Protein AF-A0A4D4KSF6-F1 (afdb_monomer_lite)

pLDDT: mean 94.49, std 6.07, range [53.28, 98.62]

Organism: Streptomyces violaceusniger (NCBI:txid68280)

Secondary structure (DSSP, 8-state):
--S-EEEEEEEEES-HHHHHHHHHHTTPEE-STTEEEETTTEEEEEEEE-SS-EEEEEEEEESSHHHHHHHHHHHHHTT--EEEETTEEEEEETTTTEEEEEEE---

Foldseek 3Di:
DLWDDFQAWEKAAACLPVVLVVVVVVPWDDDPQQFTQDPPRGTHYGYDHDPHTATQETETEGADLVSLVVVCVVCVVVVWDWDDDPQKIWTADPVRNYIYIYHHDHD

InterPro domains:
  IPR029068 Glyoxalase/Bleomycin resistance protein/Dihydroxybiphenyl dioxygenase [G3DSA:3.10.180.10] (2-100)
  IPR029068 Glyoxalase/Bleomycin resistance protein/Dihydroxybiphenyl dioxygenase [SSF54593] (1-87)

Structure (mmCIF, N/CA/C/O backbone):
data_AF-A0A4D4KSF6-F1
#
_entry.id   AF-A0A4D4KSF6-F1
#
loop_
_atom_site.group_PDB
_atom_site.id
_atom_site.type_symbol
_atom_site.label_atom_id
_atom_site.label_alt_id
_atom_site.label_comp_id
_atom_site.label_asym_id
_atom_site.label_entity_id
_atom_site.label_seq_id
_atom_site.pdbx_PDB_ins_code
_atom_site.Cartn_x
_atom_site.Cartn_y
_atom_site.Cartn_z
_atom_site.occupancy
_atom_site.B_iso_or_equiv
_atom_site.auth_seq_id
_atom_site.auth_comp_id
_atom_site.auth_asym_id
_atom_site.auth_atom_id
_atom_site.pdbx_PDB_model_num
ATOM 1 N N . MET A 1 1 ? -9.140 16.267 4.700 1.00 53.28 1 MET A N 1
ATOM 2 C CA . MET A 1 1 ? -10.006 15.190 4.171 1.00 53.28 1 MET A CA 1
ATOM 3 C C . MET A 1 1 ? -9.498 13.880 4.747 1.00 53.28 1 MET A C 1
ATOM 5 O O . MET A 1 1 ? -8.329 13.589 4.571 1.00 53.28 1 MET A O 1
ATOM 9 N N . ALA A 1 2 ? -10.342 13.086 5.413 1.00 79.31 2 ALA A N 1
ATOM 10 C CA . ALA A 1 2 ? -9.854 11.931 6.182 1.00 79.31 2 ALA A CA 1
ATOM 11 C C . ALA A 1 2 ? -9.095 10.878 5.346 1.00 79.31 2 ALA A C 1
ATOM 13 O O . ALA A 1 2 ? -8.208 10.220 5.866 1.00 79.31 2 ALA A O 1
ATOM 14 N N . LEU A 1 3 ? -9.424 10.724 4.059 1.00 90.06 3 LEU A N 1
ATOM 15 C CA . LEU A 1 3 ? -8.699 9.901 3.085 1.00 90.06 3 LEU A CA 1
ATOM 16 C C . LEU A 1 3 ? -8.468 10.770 1.849 1.00 90.06 3 LEU A C 1
ATOM 18 O O . LEU A 1 3 ? -9.450 11.222 1.253 1.00 90.06 3 LEU A O 1
ATOM 22 N N . HIS A 1 4 ? -7.215 11.042 1.487 1.00 89.31 4 HIS A N 1
ATOM 23 C CA . HIS A 1 4 ? -6.927 12.098 0.506 1.00 89.31 4 HIS A CA 1
ATOM 24 C C . HIS A 1 4 ? -6.062 11.666 -0.686 1.00 89.31 4 HIS A C 1
ATOM 26 O O . HIS A 1 4 ? -6.096 12.335 -1.718 1.00 89.31 4 HIS A O 1
ATOM 32 N N . ARG A 1 5 ? -5.303 10.565 -0.598 1.00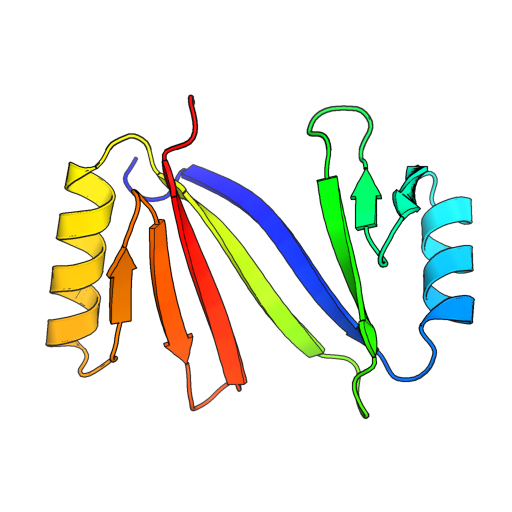 89.88 5 ARG A N 1
ATOM 33 C CA . ARG A 1 5 ? -4.401 10.135 -1.684 1.00 89.88 5 ARG A CA 1
ATOM 34 C C . ARG A 1 5 ? -4.232 8.624 -1.720 1.00 89.88 5 ARG A C 1
ATOM 36 O O . ARG A 1 5 ? -3.953 8.016 -0.700 1.00 89.88 5 ARG A O 1
ATOM 43 N N . LEU A 1 6 ? -4.311 8.022 -2.904 1.00 94.31 6 LEU A N 1
ATOM 44 C CA . LEU A 1 6 ? -3.785 6.675 -3.131 1.00 94.31 6 LEU A CA 1
ATOM 45 C C . LEU A 1 6 ? -2.250 6.757 -3.157 1.00 94.31 6 LEU A C 1
ATOM 47 O O . LEU A 1 6 ? -1.697 7.358 -4.079 1.00 94.31 6 LEU A O 1
ATOM 51 N N . THR A 1 7 ? -1.566 6.214 -2.147 1.00 94.62 7 THR A N 1
ATOM 52 C CA . THR A 1 7 ? -0.096 6.295 -2.053 1.00 94.62 7 THR A CA 1
ATOM 53 C C . THR A 1 7 ? 0.557 5.199 -2.882 1.00 94.62 7 THR A C 1
ATOM 55 O O . THR A 1 7 ? 1.447 5.480 -3.681 1.00 94.62 7 THR A O 1
ATOM 58 N N . SER A 1 8 ? 0.065 3.964 -2.770 1.00 97.12 8 SER A N 1
ATOM 59 C CA . SER A 1 8 ? 0.509 2.849 -3.607 1.00 97.12 8 SER A CA 1
ATOM 60 C C . SER A 1 8 ? -0.498 1.700 -3.663 1.00 97.12 8 SER A C 1
ATOM 62 O O . SER A 1 8 ? -1.416 1.601 -2.845 1.00 97.12 8 SER A O 1
ATOM 64 N N . ILE A 1 9 ? -0.300 0.801 -4.628 1.00 97.88 9 ILE A N 1
ATOM 65 C CA . ILE A 1 9 ? -0.986 -0.490 -4.710 1.00 97.88 9 ILE A CA 1
ATOM 66 C C . ILE A 1 9 ? 0.014 -1.635 -4.858 1.00 97.88 9 ILE A C 1
ATOM 68 O O . ILE A 1 9 ? 1.059 -1.493 -5.492 1.00 97.88 9 ILE A O 1
ATOM 72 N N . THR A 1 10 ? -0.342 -2.801 -4.323 1.00 98.62 10 THR A N 1
ATOM 73 C CA . THR A 1 10 ? 0.327 -4.070 -4.627 1.00 98.62 10 THR A CA 1
ATOM 74 C C . THR A 1 10 ? -0.600 -4.948 -5.451 1.00 98.62 10 THR A C 1
ATOM 76 O O . THR A 1 10 ? -1.683 -5.322 -4.996 1.00 98.62 10 THR A O 1
ATOM 79 N N . MET A 1 11 ? -0.155 -5.310 -6.650 1.00 98.50 11 MET A N 1
ATOM 80 C CA . MET A 1 11 ? -0.850 -6.214 -7.556 1.00 98.50 11 MET A CA 1
ATOM 81 C C . MET A 1 11 ? -0.213 -7.600 -7.492 1.00 98.50 11 MET A C 1
ATOM 83 O O . MET A 1 11 ? 0.986 -7.765 -7.713 1.00 98.50 11 MET A O 1
ATOM 87 N N . GLY A 1 12 ? -1.034 -8.603 -7.201 1.00 98.38 12 GLY A N 1
ATOM 88 C CA . GLY A 1 12 ? -0.673 -10.006 -7.331 1.00 98.38 12 GLY A CA 1
ATOM 89 C C . GLY A 1 12 ? -0.894 -10.462 -8.767 1.00 98.38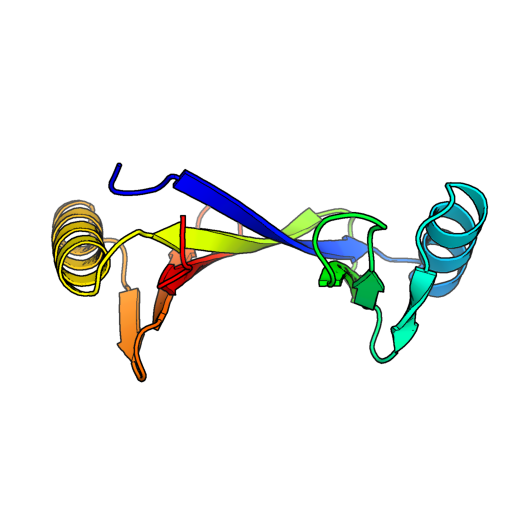 12 GLY A C 1
ATOM 90 O O . GLY A 1 12 ? -1.966 -10.205 -9.312 1.00 98.38 12 GLY A O 1
ATOM 91 N N . VAL A 1 13 ? 0.090 -11.124 -9.378 1.00 98.56 13 VAL A N 1
ATOM 92 C CA . VAL A 1 13 ? 0.011 -11.661 -10.748 1.00 98.56 13 VAL A CA 1
ATOM 93 C C . VAL A 1 13 ? 0.749 -13.004 -10.861 1.00 98.56 13 VAL A C 1
ATOM 95 O O . VAL A 1 13 ? 1.717 -13.216 -10.127 1.00 98.56 13 VAL A O 1
ATOM 98 N N . PRO A 1 14 ? 0.359 -13.900 -11.789 1.00 98.31 14 PRO A N 1
ATOM 99 C CA . PRO A 1 14 ? 1.052 -15.180 -11.965 1.00 98.31 14 PRO A CA 1
ATOM 100 C C . PRO A 1 14 ? 2.437 -15.012 -12.609 1.00 98.31 14 PRO A C 1
ATOM 102 O O . PRO A 1 14 ? 3.404 -15.624 -12.168 1.00 98.31 14 PRO A O 1
ATOM 105 N N . ASN A 1 15 ? 2.562 -14.119 -13.597 1.00 97.50 15 ASN A N 1
ATOM 106 C CA . ASN A 1 15 ? 3.795 -13.907 -14.359 1.00 97.50 15 ASN A CA 1
ATOM 107 C C . ASN A 1 15 ? 4.440 -12.568 -13.969 1.00 97.50 15 ASN A C 1
ATOM 109 O O . ASN A 1 15 ? 4.282 -11.562 -14.667 1.00 97.50 15 ASN A O 1
ATOM 113 N N . THR A 1 16 ? 5.136 -12.521 -12.832 1.00 98.00 16 THR A N 1
ATOM 114 C CA . THR A 1 16 ? 5.714 -11.269 -12.301 1.00 98.00 16 THR A CA 1
ATOM 115 C C . THR A 1 16 ? 6.771 -10.667 -13.223 1.00 98.00 16 THR A C 1
ATOM 117 O O . THR A 1 16 ? 6.749 -9.460 -13.436 1.00 98.00 16 THR A O 1
ATOM 120 N N . ALA A 1 17 ? 7.644 -11.488 -13.816 1.00 97.12 17 ALA A N 1
ATOM 121 C CA . ALA A 1 17 ? 8.705 -11.025 -14.714 1.00 97.12 17 ALA A CA 1
ATOM 122 C C . ALA A 1 17 ? 8.150 -10.395 -16.004 1.00 97.12 17 ALA A C 1
ATOM 124 O O . ALA A 1 17 ? 8.553 -9.301 -16.381 1.00 97.12 17 ALA A O 1
ATOM 125 N N . GLU A 1 18 ? 7.177 -11.045 -16.644 1.00 97.62 18 GLU A N 1
ATOM 126 C CA . GLU A 1 18 ? 6.507 -10.517 -17.840 1.00 97.62 18 GLU A CA 1
ATOM 127 C C . GLU A 1 18 ? 5.753 -9.216 -17.527 1.00 97.62 18 GLU A C 1
ATOM 129 O O . GLU A 1 18 ? 5.858 -8.225 -18.246 1.00 97.62 18 GLU A O 1
ATOM 134 N N . THR A 1 19 ? 5.041 -9.193 -16.398 1.00 97.81 19 THR A N 1
ATOM 135 C CA . THR A 1 19 ? 4.322 -7.998 -15.939 1.00 97.81 19 THR A CA 1
ATOM 136 C C . THR A 1 19 ? 5.288 -6.855 -15.620 1.00 97.81 19 THR A C 1
ATOM 138 O O . THR A 1 19 ? 4.979 -5.696 -15.885 1.00 97.81 19 THR A O 1
ATOM 141 N N . ALA A 1 20 ? 6.465 -7.166 -15.075 1.00 97.44 20 ALA A N 1
ATOM 142 C CA . ALA A 1 20 ? 7.496 -6.180 -14.791 1.00 97.44 20 ALA A CA 1
ATOM 143 C C . ALA A 1 20 ? 8.015 -5.514 -16.072 1.00 97.44 20 ALA A C 1
ATOM 145 O O . ALA A 1 20 ? 8.063 -4.288 -16.123 1.00 97.44 20 ALA A O 1
ATOM 146 N N . VAL A 1 21 ? 8.316 -6.304 -17.111 1.00 97.69 21 VAL A N 1
ATOM 147 C CA . VAL A 1 21 ? 8.723 -5.786 -18.430 1.00 97.69 21 VAL A CA 1
ATOM 148 C C . VAL A 1 21 ? 7.662 -4.841 -18.987 1.00 97.69 21 VAL A C 1
ATOM 150 O O . VAL A 1 21 ? 7.986 -3.715 -19.349 1.00 97.69 21 VAL A O 1
ATOM 153 N N . TYR A 1 22 ? 6.386 -5.240 -18.947 1.00 97.50 22 TYR A N 1
ATOM 154 C CA . TYR A 1 22 ? 5.284 -4.390 -19.403 1.00 97.50 22 TYR A CA 1
ATOM 155 C C . TYR A 1 22 ? 5.273 -3.011 -18.721 1.00 97.50 22 TYR A C 1
ATOM 157 O O . TYR A 1 22 ? 5.123 -1.993 -19.392 1.00 97.50 22 TYR A O 1
ATOM 165 N N . TYR A 1 23 ? 5.435 -2.951 -17.395 1.00 97.12 23 TYR A N 1
ATOM 166 C CA . TYR A 1 23 ? 5.420 -1.671 -16.679 1.00 97.12 23 TYR A CA 1
ATOM 167 C C . TYR A 1 23 ? 6.693 -0.847 -16.885 1.00 97.12 23 TYR A C 1
ATOM 169 O O . TYR A 1 23 ? 6.620 0.383 -16.861 1.00 97.12 23 TYR A O 1
ATOM 177 N N . THR A 1 24 ? 7.834 -1.493 -17.127 1.00 96.88 24 THR A N 1
ATOM 178 C CA . THR A 1 24 ? 9.052 -0.803 -17.566 1.00 96.88 24 THR A CA 1
ATOM 179 C C . THR A 1 24 ? 8.856 -0.166 -18.939 1.00 96.88 24 THR A C 1
ATOM 181 O O . THR A 1 24 ? 9.130 1.023 -19.092 1.00 96.88 24 THR A O 1
ATOM 184 N N . ASP A 1 25 ? 8.288 -0.898 -19.898 1.00 97.06 25 ASP A N 1
ATOM 185 C CA . ASP A 1 25 ? 7.992 -0.386 -21.243 1.00 97.06 25 ASP A CA 1
ATOM 186 C C . ASP A 1 25 ? 6.921 0.715 -21.219 1.00 97.06 25 ASP A C 1
ATOM 188 O O . ASP A 1 25 ? 6.984 1.678 -21.984 1.00 97.06 25 ASP A O 1
ATOM 192 N N . PHE A 1 26 ? 5.963 0.620 -20.291 1.00 95.00 26 PHE A N 1
ATOM 193 C CA . PHE A 1 26 ? 4.978 1.671 -20.022 1.00 95.00 26 PHE A CA 1
ATOM 194 C C . PHE A 1 26 ? 5.618 2.967 -19.483 1.00 95.00 26 PHE A C 1
ATOM 196 O O . PHE A 1 26 ? 4.997 4.031 -19.513 1.00 95.00 26 PHE A O 1
ATOM 203 N N . GLY A 1 27 ? 6.864 2.899 -19.006 1.00 95.44 27 GLY A N 1
ATOM 204 C CA . GLY A 1 27 ? 7.638 4.049 -18.545 1.00 95.44 27 GLY A CA 1
ATOM 205 C C . GLY A 1 27 ? 7.672 4.224 -17.028 1.00 95.44 27 GLY A C 1
ATOM 206 O O . GLY A 1 27 ? 7.942 5.331 -16.558 1.00 95.44 27 GLY A O 1
ATOM 207 N N . LEU A 1 28 ? 7.387 3.167 -16.258 1.00 97.06 28 LEU A N 1
ATOM 208 C CA . LEU A 1 28 ? 7.673 3.141 -14.823 1.00 97.06 28 LEU A CA 1
ATOM 209 C C . LEU A 1 28 ? 9.110 2.683 -14.566 1.00 97.06 28 LEU A C 1
ATOM 211 O O . LEU A 1 28 ? 9.625 1.795 -15.244 1.00 97.06 28 LEU A O 1
ATOM 215 N N . THR A 1 29 ? 9.741 3.241 -13.536 1.00 97.50 29 THR A N 1
ATOM 216 C CA . THR A 1 29 ? 11.123 2.903 -13.176 1.00 97.50 29 THR A CA 1
ATOM 217 C C . THR A 1 29 ? 11.139 1.759 -12.159 1.00 97.50 29 THR A C 1
ATOM 219 O O . THR A 1 29 ? 10.572 1.930 -11.079 1.00 97.50 29 THR A O 1
ATOM 222 N N . PRO A 1 30 ? 11.781 0.608 -12.437 1.00 96.88 30 PRO A N 1
ATOM 223 C CA . PRO A 1 30 ? 11.955 -0.452 -11.444 1.00 96.88 30 PRO A CA 1
ATOM 224 C C . PRO A 1 30 ? 12.754 0.026 -10.222 1.00 96.88 30 PRO A C 1
ATOM 226 O O . PRO A 1 30 ? 13.760 0.716 -10.369 1.00 96.88 30 PRO A O 1
ATOM 229 N N . ASP A 1 31 ? 12.333 -0.381 -9.025 1.00 96.19 31 ASP A N 1
ATOM 230 C CA . ASP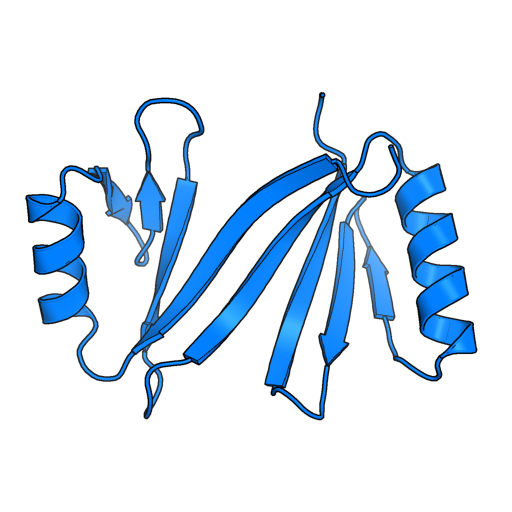 A 1 31 ? 12.899 0.049 -7.732 1.00 96.19 31 ASP A CA 1
ATOM 231 C C . ASP A 1 31 ? 13.134 -1.146 -6.774 1.00 96.19 31 ASP A C 1
ATOM 233 O O . ASP A 1 31 ? 13.058 -1.042 -5.551 1.00 96.19 31 ASP A O 1
ATOM 237 N N . GLY A 1 32 ? 13.393 -2.330 -7.344 1.00 94.69 32 GLY A N 1
ATOM 238 C CA . GLY A 1 32 ? 13.672 -3.563 -6.594 1.00 94.69 32 GLY A CA 1
ATOM 239 C C . GLY A 1 32 ? 12.452 -4.165 -5.881 1.00 94.69 32 GLY A C 1
ATOM 240 O O . GLY A 1 32 ? 11.427 -3.521 -5.699 1.00 94.69 32 GLY A O 1
ATOM 241 N N . ASP A 1 33 ? 12.522 -5.445 -5.504 1.00 95.00 33 ASP A N 1
ATOM 242 C CA . ASP A 1 33 ? 11.464 -6.165 -4.760 1.00 95.00 33 ASP A CA 1
ATOM 243 C C . ASP A 1 33 ? 10.040 -6.065 -5.352 1.00 95.00 33 ASP A C 1
ATOM 245 O O . ASP A 1 33 ? 9.028 -6.104 -4.634 1.00 95.00 33 ASP A O 1
ATOM 249 N N . GLY A 1 34 ? 9.974 -5.930 -6.680 1.00 96.75 34 GLY A N 1
ATOM 250 C CA . GLY A 1 34 ? 8.742 -5.757 -7.447 1.00 96.75 34 GLY A CA 1
ATOM 251 C C . GLY A 1 34 ? 8.178 -4.336 -7.435 1.00 96.75 34 GLY A C 1
ATOM 252 O O . GLY A 1 34 ? 7.107 -4.129 -7.997 1.00 96.75 34 GLY A O 1
ATOM 253 N N . TRP A 1 35 ? 8.846 -3.369 -6.804 1.00 98.25 35 TRP A N 1
ATOM 254 C CA . TRP A 1 35 ? 8.433 -1.970 -6.794 1.00 98.25 35 TRP A CA 1
ATOM 255 C C . TRP A 1 35 ? 8.729 -1.259 -8.109 1.00 98.25 35 TRP A C 1
ATOM 257 O O . TRP A 1 35 ? 9.746 -1.488 -8.762 1.00 98.25 35 TRP A O 1
ATOM 267 N N . PHE A 1 36 ? 7.827 -0.345 -8.440 1.00 98.06 36 PHE A N 1
ATOM 268 C CA . PHE A 1 36 ? 7.887 0.570 -9.560 1.00 98.06 36 PHE A CA 1
ATOM 269 C C . PHE A 1 36 ? 7.601 1.982 -9.064 1.00 98.06 36 PHE A C 1
ATOM 271 O O . PHE A 1 36 ? 6.606 2.241 -8.371 1.00 98.06 36 PHE A O 1
ATOM 278 N N . THR A 1 37 ? 8.487 2.885 -9.459 1.00 96.81 37 THR A N 1
ATOM 279 C CA . THR A 1 37 ? 8.463 4.295 -9.111 1.00 96.81 37 THR A CA 1
ATOM 280 C C . THR A 1 37 ? 7.938 5.119 -10.282 1.00 96.81 37 THR A C 1
ATOM 282 O O . THR A 1 37 ? 8.334 4.923 -11.435 1.00 96.81 37 THR A O 1
ATOM 285 N N . THR A 1 38 ? 7.012 6.030 -9.988 1.00 92.69 38 THR A N 1
ATOM 286 C CA . THR A 1 38 ? 6.519 7.027 -10.941 1.00 92.69 38 THR A CA 1
ATOM 287 C C . THR A 1 38 ? 7.391 8.273 -10.908 1.00 92.69 38 THR A C 1
ATOM 289 O O . THR A 1 38 ? 8.168 8.493 -9.979 1.00 92.69 38 THR A O 1
ATOM 292 N N . ARG A 1 39 ? 7.256 9.112 -11.937 1.00 88.56 39 ARG A N 1
ATOM 293 C CA . ARG A 1 39 ? 8.014 10.365 -12.038 1.00 88.56 39 ARG A CA 1
ATOM 294 C C . ARG A 1 39 ? 7.685 11.351 -10.918 1.00 88.56 39 ARG A C 1
ATOM 296 O O . ARG A 1 39 ? 8.583 12.035 -10.444 1.00 88.56 39 ARG A O 1
ATOM 303 N N . ASP A 1 40 ? 6.425 11.385 -10.490 1.00 84.88 40 ASP A N 1
ATOM 304 C CA . ASP A 1 40 ? 5.916 12.463 -9.639 1.00 84.88 40 ASP A CA 1
ATOM 305 C C . ASP A 1 40 ? 5.739 12.062 -8.167 1.00 84.88 40 ASP A C 1
ATOM 307 O O . ASP A 1 40 ? 5.678 12.933 -7.303 1.00 84.88 40 ASP A O 1
ATOM 311 N N . ALA A 1 41 ? 5.632 10.764 -7.855 1.00 84.69 41 ALA A N 1
ATOM 312 C CA . ALA A 1 41 ? 5.171 10.321 -6.535 1.00 84.69 41 ALA A CA 1
ATOM 313 C C . ALA A 1 41 ? 5.906 9.093 -5.966 1.00 84.69 41 ALA A C 1
ATOM 315 O O . ALA A 1 41 ? 5.408 8.449 -5.043 1.00 84.69 41 ALA A O 1
ATOM 316 N N . GLY A 1 42 ? 7.108 8.781 -6.461 1.00 92.00 42 GLY A N 1
ATOM 317 C CA . GLY A 1 42 ? 7.927 7.709 -5.888 1.00 92.00 42 GLY A CA 1
ATOM 318 C C . GLY A 1 42 ? 7.321 6.321 -6.119 1.00 92.00 42 GLY A C 1
ATOM 319 O O . GLY A 1 42 ? 6.694 6.074 -7.150 1.00 92.00 42 GLY A O 1
ATOM 320 N N . ARG A 1 43 ? 7.501 5.406 -5.159 1.00 95.44 43 ARG A N 1
ATOM 321 C CA . ARG A 1 43 ? 6.981 4.028 -5.219 1.00 95.44 43 ARG A CA 1
ATOM 322 C C . ARG A 1 43 ? 5.454 4.008 -5.169 1.00 95.44 43 ARG A C 1
ATOM 324 O O . ARG A 1 43 ? 4.875 4.243 -4.113 1.00 95.44 43 ARG A O 1
ATOM 331 N N . GLN A 1 44 ? 4.806 3.653 -6.280 1.00 95.69 44 GLN A N 1
ATOM 332 C CA . GLN A 1 44 ? 3.335 3.615 -6.358 1.00 95.69 44 GLN A CA 1
ATOM 333 C C . GLN A 1 44 ? 2.757 2.261 -6.773 1.00 95.69 44 GLN A C 1
ATOM 335 O O . GLN A 1 44 ? 1.583 1.994 -6.518 1.00 95.69 44 GLN A O 1
ATOM 340 N N . LEU A 1 45 ? 3.559 1.387 -7.381 1.00 97.69 45 LEU A N 1
ATOM 341 C CA . LEU A 1 45 ? 3.116 0.063 -7.807 1.00 97.69 45 LEU A CA 1
ATOM 342 C C . LEU A 1 45 ? 4.101 -0.992 -7.320 1.00 97.69 45 LEU A C 1
ATOM 344 O O . LEU A 1 45 ? 5.294 -0.881 -7.573 1.00 97.69 45 LEU A O 1
ATOM 348 N N . ARG A 1 46 ? 3.600 -2.044 -6.673 1.00 98.50 46 ARG A N 1
ATOM 349 C CA . ARG A 1 46 ? 4.364 -3.258 -6.386 1.00 98.50 46 ARG A CA 1
ATOM 350 C C . ARG A 1 46 ? 3.746 -4.451 -7.094 1.00 98.50 46 ARG A C 1
ATOM 352 O O . ARG A 1 46 ? 2.544 -4.674 -6.992 1.00 98.50 46 ARG A O 1
ATOM 359 N N . ILE A 1 47 ? 4.565 -5.247 -7.763 1.00 98.44 47 ILE A N 1
ATOM 360 C CA . ILE A 1 47 ? 4.169 -6.505 -8.389 1.00 98.44 47 ILE A CA 1
ATOM 361 C C . ILE A 1 47 ? 4.674 -7.663 -7.532 1.00 98.44 47 ILE A C 1
ATOM 363 O O . ILE A 1 47 ? 5.871 -7.787 -7.282 1.00 98.44 47 ILE A O 1
ATOM 367 N N . VAL A 1 48 ? 3.759 -8.522 -7.089 1.00 98.50 48 VAL A N 1
ATOM 368 C CA . VAL A 1 48 ? 4.072 -9.738 -6.326 1.00 98.50 48 VAL A CA 1
ATOM 369 C C . VAL A 1 48 ? 3.450 -10.954 -6.993 1.00 98.50 48 VAL A C 1
ATOM 371 O O . VAL A 1 48 ? 2.507 -10.840 -7.777 1.00 98.50 48 VAL A O 1
ATOM 374 N N . HIS A 1 49 ? 3.970 -12.138 -6.685 1.00 98.31 49 HIS A N 1
ATOM 375 C CA . HIS A 1 49 ? 3.388 -13.366 -7.204 1.00 98.31 49 HIS A CA 1
ATOM 376 C C . HIS A 1 49 ? 2.031 -13.658 -6.542 1.00 98.31 49 HIS A C 1
ATOM 378 O O . HIS A 1 49 ? 1.906 -13.617 -5.317 1.00 98.31 49 HIS A O 1
ATOM 384 N N . ALA A 1 50 ? 1.031 -13.998 -7.354 1.00 97.94 50 ALA A N 1
ATOM 385 C CA . ALA A 1 50 ? -0.244 -14.573 -6.933 1.00 97.94 50 ALA A CA 1
ATOM 386 C C . ALA A 1 50 ? -0.792 -15.485 -8.047 1.00 97.94 50 ALA A C 1
ATOM 388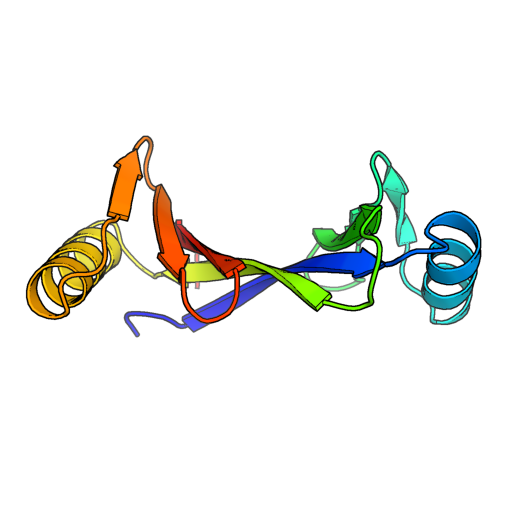 O O . ALA A 1 50 ? -0.552 -15.207 -9.219 1.00 97.94 50 ALA A O 1
ATOM 389 N N . PRO A 1 51 ? -1.571 -16.537 -7.731 1.00 97.19 51 PRO A N 1
ATOM 390 C CA . PRO A 1 51 ? -2.065 -17.476 -8.745 1.00 97.19 51 PRO A CA 1
ATOM 391 C C . PRO A 1 51 ? -3.014 -16.830 -9.769 1.00 97.19 51 PRO A C 1
ATOM 393 O O . PRO A 1 51 ? -3.183 -17.345 -10.870 1.00 97.19 51 PRO A O 1
ATOM 396 N N . THR A 1 52 ? -3.630 -15.697 -9.424 1.00 96.88 52 THR A N 1
ATOM 397 C CA . THR A 1 52 ? -4.494 -14.908 -10.308 1.00 96.88 52 THR A CA 1
ATOM 398 C C . THR A 1 52 ? -4.163 -13.425 -10.194 1.00 96.88 52 THR A C 1
ATOM 400 O O . THR A 1 52 ? -3.584 -12.981 -9.201 1.00 96.88 52 THR A O 1
ATOM 403 N N . ARG A 1 53 ? -4.540 -12.644 -11.217 1.00 97.62 53 ARG A N 1
ATOM 404 C CA . ARG A 1 53 ? -4.438 -11.182 -11.166 1.00 97.62 53 ARG A CA 1
ATOM 405 C C . ARG A 1 53 ? -5.424 -10.632 -10.136 1.00 97.62 53 ARG A C 1
ATOM 407 O O . ARG A 1 53 ? -6.628 -10.811 -10.298 1.00 97.62 53 ARG A O 1
ATOM 414 N N . ARG A 1 54 ? -4.924 -9.967 -9.094 1.00 97.56 54 ARG A N 1
ATOM 415 C CA . ARG A 1 54 ? -5.746 -9.388 -8.016 1.00 97.56 54 ARG A CA 1
ATOM 416 C C . ARG A 1 54 ? -5.057 -8.214 -7.336 1.00 97.56 54 ARG A C 1
ATOM 418 O O . ARG A 1 54 ? -3.830 -8.152 -7.289 1.00 97.56 54 ARG A O 1
ATOM 425 N N . LEU A 1 55 ? -5.854 -7.329 -6.748 1.00 98.31 55 LEU A N 1
ATOM 426 C CA . LEU A 1 55 ? -5.352 -6.373 -5.770 1.00 98.31 55 LEU A CA 1
ATOM 427 C C . LEU A 1 55 ? -5.002 -7.137 -4.486 1.00 98.31 55 LEU A C 1
ATOM 429 O O . LEU A 1 55 ? -5.816 -7.902 -3.971 1.00 98.31 55 LEU A O 1
ATOM 433 N N . VAL A 1 56 ? -3.773 -6.981 -4.006 1.00 98.31 56 VAL A N 1
ATOM 434 C CA . VAL A 1 56 ? -3.301 -7.595 -2.754 1.00 98.31 56 VAL A CA 1
ATOM 435 C C . VAL A 1 56 ? -3.332 -6.567 -1.634 1.00 98.31 56 VAL A C 1
ATOM 437 O O . VAL A 1 56 ? -3.794 -6.865 -0.534 1.00 98.31 56 VAL A O 1
ATOM 440 N N . GLU A 1 57 ? -2.877 -5.350 -1.923 1.00 98.56 57 GLU A N 1
ATOM 441 C CA . GLU A 1 57 ? -2.802 -4.273 -0.945 1.00 98.56 57 GLU A CA 1
ATOM 442 C C . GLU A 1 57 ? -3.098 -2.923 -1.587 1.00 98.56 57 GLU A C 1
ATOM 444 O O . GLU A 1 57 ? -2.657 -2.654 -2.706 1.00 98.56 57 GLU A O 1
ATOM 449 N N . VAL A 1 58 ? -3.803 -2.070 -0.854 1.00 97.81 58 VAL A N 1
ATOM 450 C CA . VAL A 1 58 ? -3.991 -0.657 -1.180 1.00 97.81 58 VAL A CA 1
ATOM 451 C C . VAL A 1 58 ? -3.502 0.188 -0.014 1.00 97.81 58 VAL A C 1
ATOM 453 O O . VAL A 1 58 ? -3.837 -0.092 1.139 1.00 97.81 58 VAL A O 1
ATOM 456 N N . ARG A 1 59 ? -2.710 1.217 -0.312 1.00 97.44 59 ARG A N 1
ATOM 457 C CA . ARG A 1 59 ? -2.226 2.186 0.670 1.00 97.44 59 ARG A CA 1
ATOM 458 C C . ARG A 1 59 ? -2.807 3.563 0.399 1.00 97.44 59 ARG A C 1
ATOM 460 O O . ARG A 1 59 ? -2.808 4.021 -0.745 1.00 97.44 59 ARG A O 1
ATOM 467 N N . ILE A 1 60 ? -3.334 4.201 1.438 1.00 96.38 60 ILE A N 1
ATOM 468 C CA . ILE A 1 60 ? -4.054 5.469 1.337 1.00 96.38 60 ILE A CA 1
ATOM 469 C C . ILE A 1 60 ? -3.527 6.447 2.391 1.00 96.38 60 ILE A C 1
ATOM 471 O O . ILE A 1 60 ? -3.403 6.113 3.567 1.00 96.38 60 ILE A O 1
ATOM 475 N N . GLY A 1 61 ? -3.250 7.667 1.951 1.00 95.31 61 GLY A N 1
ATOM 476 C CA . GLY A 1 61 ? -2.829 8.787 2.774 1.00 95.31 61 GLY A CA 1
ATOM 477 C C . GLY A 1 61 ? -3.983 9.409 3.555 1.00 95.31 61 GLY A C 1
ATOM 478 O O . GLY A 1 61 ? -5.079 9.607 3.009 1.00 95.31 61 GLY A O 1
ATOM 479 N N . VAL A 1 62 ? -3.709 9.737 4.817 1.00 95.31 62 VAL A N 1
ATOM 480 C CA . VAL A 1 62 ? -4.576 10.528 5.705 1.00 95.31 62 VAL A CA 1
ATOM 481 C C . VAL A 1 62 ? -3.832 11.757 6.226 1.00 95.31 62 VAL A C 1
ATOM 483 O O . VAL A 1 62 ? -2.602 11.752 6.271 1.00 95.31 62 VAL A O 1
ATOM 486 N N . ASP A 1 63 ? -4.557 12.809 6.613 1.00 92.88 63 ASP A N 1
ATOM 487 C CA . ASP A 1 63 ? -3.929 14.078 7.017 1.00 92.88 63 ASP A CA 1
ATOM 488 C C . ASP A 1 63 ? -3.301 13.986 8.413 1.00 92.88 63 ASP A C 1
ATOM 490 O O . ASP A 1 63 ? -2.234 14.548 8.663 1.00 92.88 63 ASP A O 1
ATOM 494 N N . THR A 1 64 ? -3.974 13.298 9.341 1.00 92.75 64 THR A N 1
ATOM 495 C CA . THR A 1 64 ? -3.613 13.324 10.762 1.00 92.75 64 THR A CA 1
ATOM 496 C C . THR A 1 64 ? -3.738 11.959 11.448 1.00 92.75 64 THR A C 1
ATOM 498 O O . THR A 1 64 ? -4.486 11.087 10.997 1.00 92.75 64 THR A O 1
ATOM 501 N N . PRO A 1 65 ? -3.068 11.761 12.599 1.00 93.56 65 PRO A N 1
ATOM 502 C CA . PRO A 1 65 ? -3.312 10.599 13.456 1.00 93.56 65 PRO A CA 1
ATOM 503 C C . PRO A 1 65 ? -4.777 10.463 13.909 1.00 93.56 65 PRO A C 1
ATOM 505 O O . PRO A 1 65 ? -5.270 9.345 14.071 1.00 93.56 65 PRO A O 1
ATOM 508 N N . ASP A 1 66 ? -5.495 11.578 14.065 1.00 93.56 66 ASP A N 1
ATOM 509 C CA . ASP A 1 66 ? -6.914 11.570 14.435 1.00 93.56 66 ASP A CA 1
ATOM 510 C C . ASP A 1 66 ? -7.787 10.972 13.324 1.00 93.56 66 ASP A C 1
ATOM 512 O O . ASP A 1 66 ? -8.760 10.269 13.611 1.00 93.56 66 ASP A O 1
ATOM 516 N N . ASP A 1 67 ? -7.409 11.152 12.055 1.00 94.94 67 ASP A N 1
ATOM 517 C CA . ASP A 1 67 ? -8.082 10.498 10.930 1.00 94.94 67 ASP A CA 1
ATOM 518 C C . ASP A 1 67 ? -7.921 8.972 10.984 1.00 94.94 67 ASP A C 1
ATOM 520 O O . ASP A 1 67 ? -8.892 8.246 10.739 1.00 94.94 67 ASP A O 1
ATOM 524 N N . LEU A 1 68 ? -6.743 8.471 11.388 1.00 95.81 68 LEU A N 1
ATOM 525 C CA . LEU A 1 68 ? -6.521 7.036 11.616 1.00 95.81 68 LEU A CA 1
ATOM 526 C C . LEU A 1 68 ? -7.412 6.508 12.743 1.00 95.81 68 LEU A C 1
ATOM 528 O O . LEU A 1 68 ? -8.080 5.485 12.577 1.00 95.81 68 LEU A O 1
ATOM 532 N N . ALA A 1 69 ? -7.467 7.212 13.877 1.00 95.00 69 ALA A N 1
ATOM 533 C CA . ALA A 1 69 ? -8.314 6.828 15.006 1.00 95.00 69 ALA A CA 1
ATOM 534 C C . ALA A 1 69 ? -9.804 6.827 14.618 1.00 95.00 69 ALA A C 1
ATOM 536 O O . ALA A 1 69 ? -10.561 5.906 14.952 1.00 95.00 69 ALA A O 1
ATOM 537 N N . ALA A 1 70 ? -10.227 7.828 13.846 1.00 95.12 70 ALA A N 1
ATOM 538 C CA . ALA A 1 70 ? -11.588 7.931 13.351 1.00 95.12 70 ALA A CA 1
ATOM 539 C C . ALA A 1 70 ? -11.919 6.812 12.343 1.00 95.12 70 ALA A C 1
ATOM 541 O O . ALA A 1 70 ? -13.040 6.290 12.348 1.00 95.12 70 ALA A O 1
ATOM 542 N N . ALA A 1 71 ? -10.977 6.415 11.482 1.00 95.88 71 ALA A N 1
ATOM 543 C CA . ALA A 1 71 ? -11.126 5.274 10.578 1.00 95.88 71 ALA A CA 1
ATOM 544 C C . ALA A 1 71 ? -11.213 3.942 11.343 1.00 95.88 71 ALA A C 1
ATOM 546 O O . ALA A 1 71 ? -12.144 3.171 11.106 1.00 95.88 71 ALA A O 1
ATOM 547 N N . ALA A 1 72 ? -10.342 3.714 12.330 1.00 96.19 72 ALA A N 1
ATOM 548 C CA . ALA A 1 72 ? -10.365 2.521 13.180 1.00 96.19 72 ALA A CA 1
ATOM 549 C C . ALA A 1 72 ? -11.714 2.358 13.905 1.00 96.19 72 ALA A C 1
ATOM 551 O O . ALA A 1 72 ? -12.314 1.283 13.915 1.00 96.19 72 ALA A O 1
ATOM 552 N N . SER A 1 73 ? -12.251 3.456 14.449 1.00 95.81 73 SER A N 1
ATOM 553 C CA . SER A 1 73 ? -13.576 3.473 15.082 1.00 95.81 73 SER A CA 1
ATOM 554 C C . SER A 1 73 ? -14.704 3.104 14.107 1.00 95.81 73 SER A C 1
ATOM 556 O O . SER A 1 73 ? -15.636 2.386 14.479 1.00 95.81 73 SER A O 1
ATOM 558 N N . ARG A 1 74 ? -14.635 3.563 12.848 1.00 95.81 74 ARG A N 1
ATOM 559 C CA . ARG A 1 74 ? -15.613 3.212 11.800 1.00 95.81 74 ARG A CA 1
ATOM 560 C C . ARG A 1 74 ? -15.530 1.734 11.422 1.00 95.81 74 ARG A C 1
ATOM 562 O O . ARG A 1 74 ? -16.570 1.087 11.376 1.00 95.81 74 ARG A O 1
ATOM 569 N N . LEU A 1 75 ? -14.325 1.200 11.222 1.00 95.31 75 LEU A N 1
ATOM 570 C CA . LEU A 1 75 ? -14.106 -0.217 10.905 1.00 95.31 75 LEU A CA 1
ATOM 571 C C . LEU A 1 75 ? -14.631 -1.131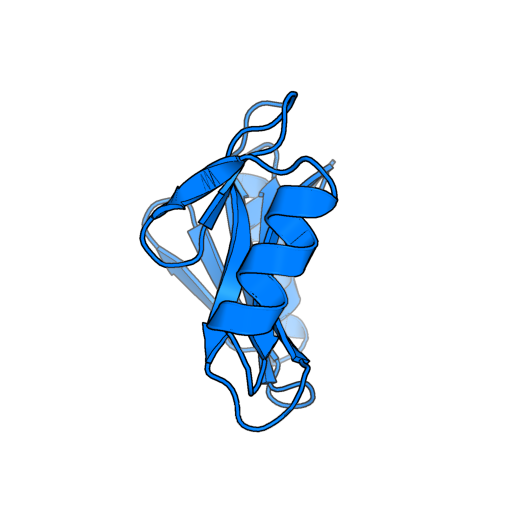 12.015 1.00 95.31 75 LEU A C 1
ATOM 573 O O . LEU A 1 75 ? -15.403 -2.046 11.738 1.00 95.31 75 LEU A O 1
ATOM 577 N N . LYS A 1 76 ? -14.346 -0.798 13.281 1.00 95.31 76 LYS A N 1
ATOM 578 C CA . LYS A 1 76 ? -14.879 -1.531 14.436 1.00 95.31 76 LYS A CA 1
ATOM 579 C C . LYS A 1 76 ? -16.410 -1.576 14.449 1.00 95.31 76 LYS A C 1
ATOM 581 O O . LYS A 1 76 ? -16.984 -2.620 14.739 1.00 95.31 76 LYS A O 1
ATOM 586 N N . ARG A 1 77 ? -17.089 -0.468 14.119 1.00 95.94 77 ARG A N 1
ATOM 587 C CA . ARG A 1 77 ? -18.565 -0.437 14.027 1.00 95.94 77 ARG A CA 1
ATOM 588 C C . ARG A 1 77 ? -19.118 -1.279 12.880 1.00 95.94 77 ARG A C 1
ATOM 590 O O . ARG A 1 77 ? -20.245 -1.745 12.982 1.00 95.94 77 ARG A O 1
ATOM 597 N N . LEU A 1 78 ? -18.343 -1.465 11.816 1.00 93.31 78 LEU A N 1
ATOM 598 C CA . LEU A 1 78 ? -18.678 -2.353 10.702 1.00 93.31 78 LEU A CA 1
ATOM 599 C C . LEU A 1 78 ? -18.337 -3.825 10.994 1.00 93.31 78 LEU A C 1
ATOM 601 O O . LEU A 1 78 ? -18.600 -4.678 10.155 1.00 93.31 78 LEU A O 1
ATOM 605 N N . GLY A 1 79 ? -17.752 -4.129 12.160 1.00 92.56 79 GLY A N 1
ATOM 606 C CA . GLY A 1 79 ? -17.286 -5.476 12.496 1.00 92.56 79 GLY A CA 1
ATOM 607 C C . GLY A 1 79 ? -16.023 -5.893 11.741 1.00 92.56 79 GLY A C 1
ATOM 608 O O . GLY A 1 79 ? -15.733 -7.081 11.659 1.00 92.56 79 GLY A O 1
ATOM 609 N N . ILE A 1 80 ? -15.278 -4.935 11.181 1.00 93.19 80 ILE A N 1
ATOM 610 C CA . ILE A 1 80 ? -14.027 -5.192 10.466 1.00 93.19 80 ILE A CA 1
ATOM 611 C C . ILE A 1 80 ? -12.872 -5.053 11.453 1.00 93.19 80 ILE A C 1
ATOM 613 O O . ILE A 1 80 ? -12.688 -3.998 12.068 1.00 93.19 80 ILE A O 1
ATOM 617 N N . GLU A 1 81 ? -12.085 -6.116 11.596 1.00 92.25 81 GLU A N 1
ATOM 618 C CA . GLU A 1 81 ? -10.872 -6.086 12.406 1.00 92.25 81 GLU A CA 1
ATOM 619 C C . GLU A 1 81 ? -9.805 -5.200 11.754 1.00 92.25 81 GLU A C 1
ATOM 621 O O . GLU A 1 81 ? -9.537 -5.268 10.551 1.00 92.25 81 GLU A O 1
ATOM 626 N N . SER A 1 82 ? -9.182 -4.356 12.573 1.00 96.44 82 SER A N 1
ATOM 627 C CA . SER A 1 82 ? -8.103 -3.474 12.147 1.00 96.44 82 SER A CA 1
ATOM 628 C C . SER A 1 82 ? -7.073 -3.301 13.254 1.00 96.44 82 SER A C 1
ATOM 630 O O . SER A 1 82 ? -7.437 -3.201 14.427 1.00 96.44 82 SER A O 1
ATOM 632 N N . THR A 1 83 ? -5.808 -3.188 12.876 1.00 97.31 83 THR A N 1
ATOM 633 C CA . THR A 1 83 ? -4.678 -2.953 13.776 1.00 97.31 83 THR A CA 1
ATOM 634 C C . THR A 1 83 ? -4.117 -1.563 13.520 1.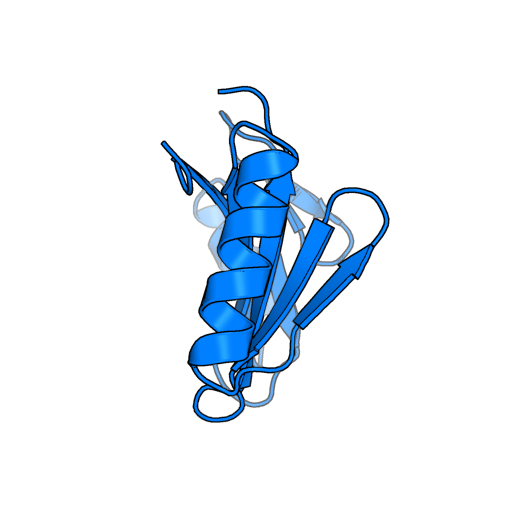00 97.31 83 THR A C 1
ATOM 636 O O . THR A 1 83 ? -3.763 -1.247 12.386 1.00 97.31 83 THR A O 1
ATOM 639 N N . LEU A 1 84 ? -4.037 -0.738 14.563 1.00 96.06 84 LEU A N 1
ATOM 640 C CA . LEU A 1 84 ? -3.358 0.555 14.530 1.00 96.06 84 LEU A CA 1
ATOM 641 C C . LEU A 1 84 ? -2.001 0.404 15.218 1.00 96.06 84 LEU A C 1
ATOM 643 O O . LEU A 1 84 ? -1.963 0.109 16.410 1.00 96.06 84 LEU A O 1
ATOM 647 N N . ASP A 1 85 ? -0.916 0.603 14.477 1.00 94.25 85 ASP A N 1
ATOM 648 C CA . ASP A 1 85 ? 0.453 0.530 14.993 1.00 94.25 85 ASP A CA 1
ATOM 649 C C . ASP A 1 85 ? 1.364 1.520 14.255 1.00 94.25 85 ASP A C 1
ATOM 651 O O . ASP A 1 85 ? 1.179 1.760 13.066 1.00 94.25 85 ASP A O 1
ATOM 655 N N . ALA A 1 86 ? 2.325 2.115 14.964 1.00 89.81 86 ALA A N 1
ATOM 656 C CA . ALA A 1 86 ? 3.363 2.995 14.414 1.00 89.81 86 ALA A CA 1
ATOM 657 C C . ALA A 1 86 ? 2.877 4.065 13.402 1.00 89.81 86 ALA A C 1
ATOM 659 O O . ALA A 1 86 ? 3.558 4.360 12.423 1.00 89.81 86 ALA A O 1
ATOM 660 N N . GLY A 1 87 ? 1.696 4.660 13.621 1.00 89.75 87 GLY A N 1
ATOM 661 C CA . GLY A 1 87 ? 1.128 5.671 12.711 1.00 89.75 87 GLY A CA 1
ATOM 662 C C . GLY A 1 87 ? 0.511 5.098 11.429 1.00 89.75 87 GLY A C 1
ATOM 663 O O . GLY A 1 87 ? 0.333 5.822 10.451 1.00 89.75 87 GLY A O 1
ATOM 664 N N . MET A 1 88 ? 0.177 3.809 11.436 1.00 95.38 88 MET A N 1
ATOM 665 C CA . MET A 1 88 ? -0.410 3.089 10.318 1.00 95.38 88 MET A CA 1
ATOM 666 C C . MET A 1 88 ? -1.609 2.264 10.786 1.00 95.38 88 MET A C 1
ATOM 668 O O . MET A 1 88 ? -1.520 1.485 11.735 1.00 95.38 88 MET A O 1
ATOM 672 N N . LEU A 1 89 ? -2.743 2.407 10.106 1.00 97.62 89 LEU A N 1
ATOM 673 C CA . LEU A 1 89 ? -3.914 1.562 10.326 1.00 97.62 89 LEU A CA 1
ATOM 674 C C . LEU A 1 89 ? -3.964 0.489 9.244 1.00 97.62 89 LEU A C 1
ATOM 676 O O . LEU A 1 89 ? -4.037 0.805 8.063 1.00 97.62 89 LEU A O 1
ATOM 680 N N . THR A 1 90 ? -3.972 -0.778 9.633 1.00 98.06 90 THR A N 1
ATOM 681 C CA . THR A 1 90 ? -4.150 -1.909 8.719 1.00 98.06 90 THR A CA 1
ATOM 682 C C . THR A 1 90 ? -5.502 -2.557 8.954 1.00 98.06 90 THR A C 1
ATOM 684 O O . THR A 1 90 ? -5.849 -2.849 10.093 1.00 98.06 90 THR A O 1
ATOM 687 N N . ALA A 1 91 ? -6.232 -2.851 7.886 1.00 97.38 91 ALA A N 1
ATOM 688 C CA . ALA A 1 91 ? -7.436 -3.670 7.917 1.00 97.38 91 ALA A CA 1
ATOM 689 C C . ALA A 1 91 ? -7.385 -4.711 6.798 1.00 97.38 91 ALA A C 1
ATOM 691 O O . ALA A 1 91 ? -6.812 -4.461 5.735 1.00 97.38 91 ALA A O 1
ATOM 692 N N . TYR A 1 92 ? -7.978 -5.877 7.029 1.00 96.06 92 TYR A N 1
ATOM 693 C CA . TYR A 1 92 ? -8.084 -6.920 6.015 1.00 96.06 92 TYR A CA 1
ATOM 694 C C . TYR A 1 92 ? -9.551 -7.171 5.687 1.00 96.06 92 TYR A C 1
ATOM 696 O O . TYR A 1 92 ? -10.328 -7.568 6.554 1.00 96.06 92 TYR A O 1
ATOM 704 N N . ASP A 1 93 ? -9.924 -6.943 4.431 1.00 92.06 93 ASP A N 1
ATOM 705 C CA . ASP A 1 93 ? -11.248 -7.302 3.940 1.00 92.06 93 ASP A CA 1
ATOM 706 C C . ASP A 1 93 ? -11.253 -8.781 3.543 1.00 92.06 93 ASP A C 1
ATOM 708 O O . ASP A 1 93 ? -10.668 -9.177 2.533 1.00 92.06 93 ASP A O 1
ATOM 712 N N . GLN A 1 94 ? -11.927 -9.605 4.345 1.00 90.12 94 GLN A N 1
ATOM 713 C CA . GLN A 1 94 ? -12.038 -11.041 4.100 1.00 90.12 94 GLN A CA 1
ATOM 714 C C . GLN A 1 94 ? -12.812 -11.370 2.819 1.00 90.12 94 GLN A C 1
ATOM 716 O O . GLN A 1 94 ? -12.510 -12.380 2.186 1.00 90.12 94 GLN A O 1
ATOM 721 N N . ALA A 1 95 ? -13.778 -10.535 2.419 1.00 90.81 95 ALA A N 1
ATOM 722 C CA . ALA A 1 95 ? -14.615 -10.807 1.252 1.00 90.81 95 ALA A CA 1
ATOM 723 C C . ALA A 1 95 ? -13.825 -10.678 -0.056 1.00 90.81 95 ALA A C 1
ATOM 725 O O . ALA A 1 95 ? -14.016 -11.463 -0.984 1.00 90.81 95 ALA A O 1
ATOM 726 N N . THR A 1 96 ? -12.918 -9.704 -0.121 1.00 91.12 96 THR A N 1
ATOM 727 C CA . THR A 1 96 ? -12.100 -9.435 -1.316 1.00 91.12 96 THR A CA 1
ATOM 728 C C . THR A 1 96 ? -10.657 -9.915 -1.190 1.00 91.12 96 THR A C 1
ATOM 730 O O . THR A 1 96 ? -9.923 -9.933 -2.178 1.00 91.12 96 THR A O 1
ATOM 733 N N . ALA A 1 97 ? -10.249 -10.336 0.008 1.00 93.88 97 ALA A N 1
ATOM 734 C CA . ALA A 1 97 ? -8.881 -10.700 0.344 1.00 93.88 97 ALA A CA 1
ATOM 735 C C . ALA A 1 97 ? -7.870 -9.560 0.081 1.00 93.88 97 ALA A C 1
ATOM 737 O O . ALA A 1 97 ? -6.738 -9.806 -0.355 1.00 93.88 97 ALA A O 1
ATOM 738 N N . VAL A 1 98 ? -8.290 -8.314 0.332 1.00 97.00 98 VAL A N 1
ATOM 739 C CA . VAL A 1 98 ? -7.481 -7.098 0.162 1.00 97.00 98 VAL A CA 1
ATOM 740 C C . VAL A 1 98 ? -7.021 -6.579 1.520 1.00 97.00 98 VAL A C 1
ATOM 742 O O . VAL A 1 98 ? -7.818 -6.393 2.442 1.00 97.00 98 VAL A O 1
ATOM 745 N N . ARG A 1 99 ? -5.724 -6.282 1.629 1.00 97.56 99 ARG A N 1
ATOM 746 C CA . ARG A 1 99 ? -5.160 -5.535 2.755 1.00 97.56 99 ARG A CA 1
ATOM 747 C C . ARG A 1 99 ? -5.271 -4.033 2.480 1.00 97.56 99 ARG A C 1
ATOM 749 O O . ARG A 1 99 ? -4.655 -3.525 1.549 1.00 97.56 99 ARG A O 1
ATOM 756 N N . ALA A 1 100 ? -6.037 -3.314 3.287 1.00 97.50 100 ALA A N 1
ATOM 757 C CA . ALA A 1 100 ? -6.092 -1.858 3.255 1.00 97.50 100 ALA A CA 1
ATOM 758 C C . ALA A 1 100 ? -5.159 -1.282 4.322 1.00 97.50 100 ALA A C 1
ATOM 760 O O . ALA A 1 100 ? -5.160 -1.729 5.471 1.00 97.50 100 ALA A O 1
ATOM 761 N N . VAL A 1 101 ? -4.366 -0.289 3.939 1.00 97.88 101 VAL A N 1
ATOM 762 C CA . VAL A 1 101 ? -3.412 0.383 4.817 1.00 97.88 101 VAL A CA 1
ATOM 763 C C . VAL A 1 101 ? -3.651 1.879 4.740 1.00 97.88 101 VAL A C 1
ATOM 765 O O . VAL A 1 101 ? -3.656 2.446 3.650 1.00 97.88 101 VAL A O 1
ATOM 768 N N . LEU A 1 102 ? -3.829 2.517 5.889 1.00 97.19 102 LEU A N 1
ATOM 769 C CA . LEU A 1 102 ? -3.839 3.965 6.011 1.00 97.19 102 LEU A CA 1
ATOM 770 C C . LEU A 1 102 ? -2.557 4.420 6.691 1.00 97.19 102 LEU A C 1
ATOM 772 O O . LEU A 1 102 ? -2.162 3.831 7.696 1.00 97.19 102 LEU A O 1
ATOM 776 N N . GLU A 1 103 ? -1.942 5.474 6.177 1.00 95.62 103 GLU A N 1
ATOM 777 C CA . GLU A 1 103 ? -0.733 6.070 6.742 1.00 95.62 103 GLU A CA 1
ATOM 778 C C . GLU A 1 103 ? -0.829 7.595 6.685 1.00 95.62 103 GLU A C 1
ATOM 780 O O . GLU A 1 103 ? -1.466 8.152 5.789 1.00 95.62 103 GLU A O 1
ATOM 785 N N . VAL A 1 104 ? -0.236 8.284 7.661 1.00 94.00 104 VAL A N 1
ATOM 786 C CA . VAL A 1 104 ? -0.211 9.751 7.646 1.00 94.00 104 VAL A CA 1
ATOM 787 C C . VAL A 1 104 ? 0.737 10.210 6.544 1.00 94.00 104 VAL A C 1
ATOM 789 O O . VAL A 1 104 ? 1.925 9.888 6.574 1.00 94.00 104 VAL A O 1
ATOM 792 N N . THR A 1 105 ? 0.225 10.987 5.592 1.00 89.88 105 THR A N 1
ATOM 793 C CA . THR A 1 105 ? 1.037 11.590 4.531 1.00 89.88 105 THR A CA 1
ATOM 794 C C . THR A 1 105 ? 0.806 13.092 4.469 1.00 89.88 105 THR A C 1
ATOM 796 O O . THR A 1 105 ? -0.346 13.517 4.543 1.00 89.88 105 THR A O 1
ATOM 799 N N . PRO A 1 106 ? 1.862 13.910 4.295 1.00 76.81 106 PRO A N 1
ATOM 800 C CA . PRO A 1 106 ? 1.690 15.333 4.035 1.00 76.81 106 PRO A CA 1
ATOM 801 C C . PRO A 1 106 ? 0.834 15.541 2.780 1.00 76.81 106 PRO A C 1
ATOM 803 O O . PRO A 1 106 ? 1.108 14.931 1.738 1.00 76.81 106 PRO A O 1
ATOM 806 N N . ALA A 1 107 ? -0.198 16.375 2.910 1.00 67.81 107 ALA A N 1
ATOM 807 C CA . ALA A 1 107 ? -1.058 16.790 1.806 1.00 67.81 107 ALA A CA 1
ATOM 808 C C . ALA A 1 107 ? -0.328 17.751 0.856 1.00 67.81 107 ALA A C 1
ATOM 810 O O . ALA A 1 107 ? 0.396 18.642 1.360 1.00 67.81 107 ALA A O 1
#

Sequence (107 aa):
MALHRLTSITMGVPNTAETAVYYTDFGLTPDGDGWFTTRDAGRQLRIVHAPTRRLVEVRIGVDTPDDLAAAASRLKRLGIESTLDAGMLTAYDQATAVRAVLEVTPA

Radius of gyration: 15.08 Å; chains: 1; bounding box: 32×34×36 Å